Protein AF-A0A7Y2L3B1-F1 (afdb_monomer)

Radius of gyration: 16.85 Å; Cα contacts (8 Å, |Δi|>4): 45; chains: 1; bounding box: 37×33×43 Å

Sequence (91 aa):
PFLVNSADAMKTAITSGMGVGILPVYAAIEGLRNGTLVRMLPKYRSQELNLYAIYPSRQYLDAKIKTWVEYMRGSLPEILAAHQTELATYS

Structure (mmCIF, N/CA/C/O backbone):
data_AF-A0A7Y2L3B1-F1
#
_entry.id   AF-A0A7Y2L3B1-F1
#
loop_
_atom_site.group_PDB
_atom_site.id
_atom_site.type_symbol
_atom_site.label_atom_id
_atom_site.label_alt_id
_atom_site.label_comp_id
_atom_site.label_asym_id
_atom_site.label_entity_id
_atom_site.label_seq_id
_atom_site.pdbx_PDB_ins_code
_atom_site.Cartn_x
_atom_site.Cartn_y
_atom_site.Cartn_z
_atom_site.occupancy
_atom_site.B_iso_or_equiv
_atom_site.auth_seq_id
_atom_site.auth_comp_id
_atom_site.auth_asym_id
_atom_site.auth_atom_id
_atom_site.pdbx_PDB_model_num
ATOM 1 N N . PRO A 1 1 ? -6.383 -24.609 8.140 1.00 75.25 1 PRO A N 1
ATOM 2 C CA . PRO A 1 1 ? -5.604 -23.347 8.064 1.00 75.25 1 PRO A CA 1
ATOM 3 C C . PRO A 1 1 ? -5.801 -22.668 6.701 1.00 75.25 1 PRO A C 1
ATOM 5 O O . PRO A 1 1 ? -5.656 -23.331 5.680 1.00 75.25 1 PRO A O 1
ATOM 8 N N . PHE A 1 2 ? -6.170 -21.386 6.686 1.00 83.44 2 PHE A N 1
ATOM 9 C CA . PHE A 1 2 ? -6.287 -20.596 5.456 1.00 83.44 2 PHE A CA 1
ATOM 10 C C . PHE A 1 2 ? -4.907 -20.034 5.082 1.00 83.44 2 PHE A C 1
ATOM 12 O O . PHE A 1 2 ? -4.270 -19.390 5.913 1.00 83.44 2 PHE A O 1
ATOM 19 N N . LEU A 1 3 ? -4.427 -20.315 3.868 1.00 89.38 3 LEU A N 1
ATOM 20 C CA . LEU A 1 3 ? -3.114 -19.892 3.371 1.00 89.38 3 LEU A CA 1
ATOM 21 C C . LEU A 1 3 ? -3.283 -19.226 2.009 1.00 89.38 3 LEU A C 1
ATOM 23 O O . LEU A 1 3 ? -3.826 -19.834 1.088 1.00 89.38 3 LEU A O 1
ATOM 27 N N . VAL A 1 4 ? -2.805 -17.990 1.878 1.00 90.75 4 VAL A N 1
ATOM 28 C CA . VAL A 1 4 ? -2.867 -17.217 0.633 1.00 90.75 4 VAL A CA 1
ATOM 29 C C . VAL A 1 4 ? -1.599 -16.394 0.450 1.00 90.75 4 VAL A C 1
ATOM 31 O O . VAL A 1 4 ? -0.989 -15.959 1.422 1.00 90.75 4 VAL A O 1
ATOM 34 N N . ASN A 1 5 ? -1.224 -16.162 -0.807 1.00 89.44 5 ASN A N 1
ATOM 35 C CA . ASN A 1 5 ? -0.061 -15.357 -1.193 1.00 89.44 5 ASN A CA 1
ATOM 36 C C . ASN A 1 5 ? -0.470 -14.155 -2.066 1.00 89.44 5 ASN A C 1
ATOM 38 O O . ASN A 1 5 ? 0.185 -13.815 -3.046 1.00 89.44 5 ASN A O 1
ATOM 42 N N . SER A 1 6 ? -1.619 -13.554 -1.760 1.00 92.62 6 SER A N 1
ATOM 43 C CA . SER A 1 6 ? -2.126 -12.371 -2.454 1.00 92.62 6 SER A CA 1
ATOM 44 C C . SER A 1 6 ? -2.745 -11.414 -1.447 1.00 92.62 6 SER A C 1
ATOM 46 O O . SER A 1 6 ? -3.523 -11.831 -0.583 1.00 92.62 6 SER A O 1
ATOM 48 N N . ALA A 1 7 ? -2.409 -10.130 -1.577 1.00 92.69 7 ALA A N 1
ATOM 49 C CA . ALA A 1 7 ? -2.975 -9.073 -0.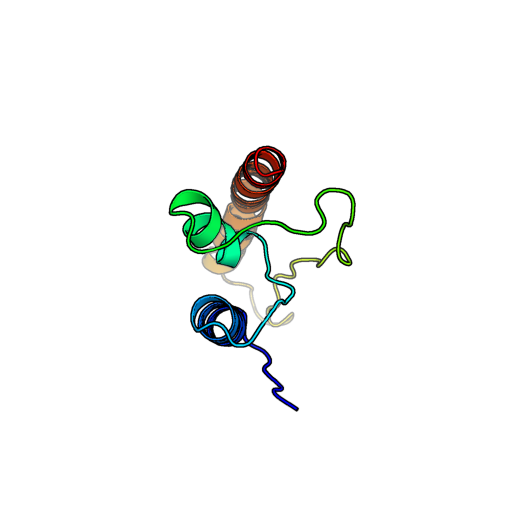748 1.00 92.69 7 ALA A CA 1
ATOM 50 C C . ALA A 1 7 ? -4.498 -8.973 -0.9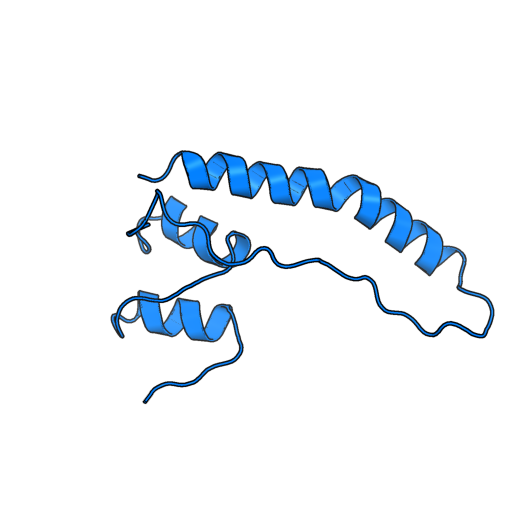25 1.00 92.69 7 ALA A C 1
ATOM 52 O O . ALA A 1 7 ? -5.207 -8.807 0.063 1.00 92.69 7 ALA A O 1
ATOM 53 N N . ASP A 1 8 ? -5.009 -9.159 -2.145 1.00 94.00 8 ASP A N 1
ATOM 54 C CA . ASP A 1 8 ? -6.445 -9.066 -2.439 1.00 94.00 8 ASP A CA 1
ATOM 55 C C . ASP A 1 8 ? -7.232 -10.228 -1.830 1.00 94.00 8 ASP A C 1
ATOM 57 O O . ASP A 1 8 ? -8.296 -10.031 -1.238 1.00 94.00 8 ASP A O 1
ATOM 61 N N . ALA A 1 9 ? -6.683 -11.445 -1.911 1.00 94.88 9 ALA A N 1
ATOM 62 C CA . ALA A 1 9 ? -7.288 -12.619 -1.287 1.00 94.88 9 ALA A CA 1
ATOM 63 C C . ALA A 1 9 ? -7.314 -12.479 0.244 1.00 94.88 9 ALA A C 1
ATOM 65 O O . ALA A 1 9 ? -8.328 -12.773 0.878 1.00 94.88 9 ALA A O 1
ATOM 66 N N . MET A 1 10 ? -6.227 -11.970 0.836 1.00 95.50 10 MET A N 1
ATOM 67 C CA . MET A 1 10 ? -6.161 -11.684 2.270 1.00 95.50 10 MET A CA 1
ATOM 68 C C . MET A 1 10 ? -7.151 -10.579 2.677 1.00 95.50 10 MET A C 1
ATOM 70 O O . MET A 1 10 ? -7.885 -10.750 3.648 1.00 95.50 10 MET A O 1
ATOM 74 N N . LYS A 1 11 ? -7.233 -9.475 1.917 1.00 95.50 11 LYS A N 1
ATOM 75 C CA . LYS A 1 11 ? -8.189 -8.374 2.151 1.00 95.50 11 LYS A CA 1
ATOM 76 C C . LYS A 1 11 ? -9.625 -8.892 2.127 1.00 95.50 11 LYS A C 1
ATOM 78 O O . LYS A 1 11 ? -10.402 -8.583 3.028 1.00 95.50 11 LYS A O 1
ATOM 83 N N . THR A 1 12 ? -9.958 -9.712 1.133 1.00 95.12 12 THR A N 1
ATOM 84 C CA . THR A 1 12 ? -11.289 -10.319 0.991 1.00 95.12 12 THR A CA 1
ATOM 85 C C . THR A 1 12 ? -11.620 -11.221 2.178 1.00 95.12 12 THR A C 1
ATOM 87 O O . THR A 1 12 ? -12.704 -11.114 2.741 1.00 95.12 12 THR A O 1
ATOM 90 N N . ALA A 1 13 ? -10.681 -12.063 2.616 1.00 95.06 13 ALA A N 1
ATOM 91 C CA . ALA A 1 13 ? -10.888 -12.932 3.773 1.00 95.06 13 ALA A CA 1
ATOM 92 C C . ALA A 1 13 ? -11.150 -12.130 5.062 1.00 95.06 13 ALA A C 1
ATOM 94 O O . ALA A 1 13 ? -12.119 -12.402 5.772 1.00 95.06 13 ALA A O 1
ATOM 95 N N . ILE A 1 14 ? -10.330 -11.108 5.338 1.00 95.69 14 ILE A N 1
ATOM 96 C CA . ILE A 1 14 ? -10.476 -10.245 6.524 1.00 95.69 14 ILE A CA 1
ATOM 97 C C . ILE A 1 14 ? -11.820 -9.506 6.494 1.00 95.69 14 ILE A C 1
ATOM 99 O O . ILE A 1 14 ? -12.578 -9.567 7.459 1.00 95.69 14 ILE A O 1
ATOM 103 N N . THR A 1 15 ? -12.149 -8.856 5.374 1.00 94.75 15 THR A N 1
ATOM 104 C CA . THR A 1 15 ? -13.416 -8.110 5.220 1.00 94.75 15 THR A CA 1
ATOM 105 C C . THR A 1 15 ? -14.652 -9.012 5.239 1.00 94.75 15 THR A C 1
ATOM 107 O O . THR A 1 15 ? -15.724 -8.561 5.628 1.00 94.75 15 THR A O 1
ATOM 110 N N . SER A 1 16 ? -14.501 -10.299 4.915 1.00 94.75 16 SER A N 1
ATOM 111 C CA . SER A 1 16 ? -15.558 -11.315 5.046 1.00 94.75 16 SER A CA 1
ATOM 112 C C . SER A 1 16 ? -15.687 -11.885 6.466 1.00 94.75 16 SER A C 1
ATOM 114 O O . SER A 1 16 ? -16.414 -12.854 6.676 1.00 94.75 16 SER A O 1
ATOM 116 N N . GLY A 1 17 ? -14.973 -11.330 7.450 1.00 93.38 17 GLY A N 1
ATOM 117 C CA . GLY A 1 17 ? -15.065 -11.753 8.847 1.00 93.38 17 GLY A CA 1
ATOM 118 C C . GLY A 1 17 ? -14.267 -13.014 9.187 1.00 93.38 17 GLY A C 1
ATOM 119 O O . GLY A 1 17 ? -1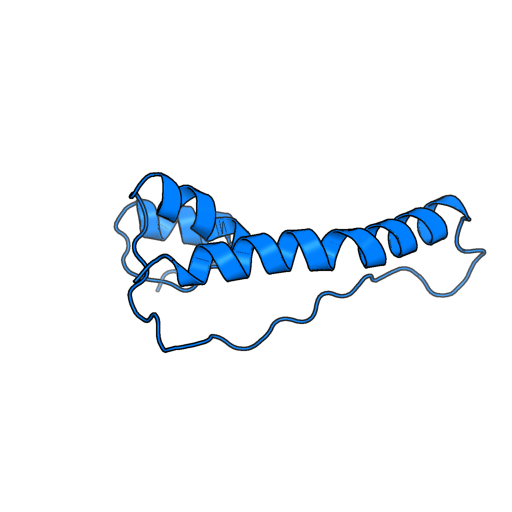4.477 -13.591 10.252 1.00 93.38 17 GLY A O 1
ATOM 120 N N . MET A 1 18 ? -13.326 -13.444 8.337 1.00 94.50 18 MET A N 1
ATOM 121 C CA . MET A 1 18 ? -12.491 -14.626 8.615 1.00 94.50 18 MET A CA 1
ATOM 122 C C . MET A 1 18 ? -11.399 -14.376 9.673 1.00 94.50 18 MET A C 1
ATOM 124 O O . MET A 1 18 ? -10.633 -15.287 9.985 1.00 94.50 18 MET A O 1
ATOM 128 N N . GLY A 1 19 ? -11.316 -13.163 10.230 1.00 92.31 19 GLY A N 1
ATOM 129 C CA . GLY A 1 19 ? -10.424 -12.808 11.333 1.00 92.31 19 GLY A CA 1
ATOM 130 C C . GLY A 1 19 ? -9.543 -11.597 11.032 1.00 92.31 19 GLY A C 1
ATOM 131 O O . GLY A 1 19 ? -9.930 -10.699 10.290 1.00 92.31 19 GLY A O 1
ATOM 132 N N . VAL A 1 20 ? -8.352 -11.575 11.635 1.00 93.94 20 VAL A N 1
ATOM 133 C CA . VAL A 1 20 ? -7.351 -10.503 11.497 1.00 93.94 20 VAL A CA 1
ATOM 134 C C . VAL A 1 20 ? -6.167 -10.973 10.652 1.00 93.94 20 VAL A C 1
ATOM 136 O O . VAL A 1 20 ? -5.826 -12.155 10.658 1.00 93.94 20 VAL A O 1
ATOM 139 N N . GLY A 1 21 ? -5.503 -10.055 9.950 1.00 92.50 21 GLY A N 1
ATOM 140 C CA . GLY A 1 21 ? -4.330 -10.383 9.141 1.00 92.50 21 GLY A CA 1
ATOM 141 C C . GLY A 1 21 ? -3.471 -9.168 8.809 1.00 92.50 21 GLY A C 1
ATOM 142 O O . GLY A 1 21 ? -3.831 -8.029 9.102 1.00 92.50 21 GLY A O 1
ATOM 143 N N . ILE A 1 22 ? -2.308 -9.426 8.209 1.00 91.88 22 ILE A N 1
ATOM 144 C CA . ILE A 1 22 ? -1.364 -8.391 7.777 1.00 91.88 22 ILE A CA 1
ATOM 145 C C . ILE A 1 22 ? -1.639 -8.065 6.310 1.00 91.88 22 ILE A C 1
ATOM 147 O O . ILE A 1 22 ? -1.694 -8.962 5.470 1.00 91.88 22 ILE A O 1
ATOM 151 N N . LEU A 1 23 ? -1.773 -6.776 6.005 1.00 92.69 23 LEU A N 1
ATOM 152 C CA . LEU A 1 23 ? -1.935 -6.267 4.648 1.00 92.69 23 LEU A CA 1
ATOM 153 C C . LEU A 1 23 ? -0.857 -5.225 4.338 1.00 92.69 23 LEU A C 1
ATOM 155 O O . LEU A 1 23 ? -0.519 -4.417 5.209 1.00 92.69 23 LEU A O 1
ATOM 159 N N . PRO A 1 24 ? -0.348 -5.181 3.095 1.00 91.69 24 PRO A N 1
ATOM 160 C CA . PRO A 1 24 ? 0.363 -4.013 2.603 1.00 91.69 24 PRO A CA 1
ATOM 161 C C . PRO A 1 24 ? -0.524 -2.768 2.692 1.00 91.69 24 PRO A C 1
ATOM 163 O O . PRO A 1 24 ? -1.728 -2.834 2.438 1.00 91.69 24 PRO A O 1
ATOM 166 N N . VAL A 1 25 ? 0.084 -1.617 2.985 1.00 92.12 25 VAL A N 1
ATOM 167 C CA . VAL A 1 25 ? -0.646 -0.359 3.212 1.00 92.12 25 VAL A CA 1
ATOM 168 C C . VAL A 1 25 ? -1.566 -0.018 2.038 1.00 92.12 25 VAL A C 1
ATOM 170 O O . VAL A 1 25 ? -2.739 0.260 2.249 1.00 92.12 25 VAL A O 1
ATOM 173 N N . TYR A 1 26 ? -1.085 -0.144 0.796 1.00 90.69 26 TYR A N 1
ATOM 174 C CA . TYR A 1 26 ? -1.884 0.157 -0.398 1.00 90.69 26 TYR A CA 1
ATOM 175 C C . TYR A 1 26 ? -3.193 -0.648 -0.485 1.00 90.69 26 TYR A C 1
ATOM 177 O O . TYR A 1 26 ? -4.182 -0.133 -0.993 1.00 90.69 26 TYR A O 1
ATOM 185 N N . ALA A 1 27 ? -3.217 -1.889 0.015 1.00 93.50 27 ALA A N 1
ATOM 186 C CA . ALA A 1 27 ? -4.403 -2.743 -0.018 1.00 93.50 27 ALA A CA 1
ATOM 187 C C . ALA A 1 27 ? -5.374 -2.416 1.129 1.00 93.50 27 ALA A C 1
ATOM 189 O O . ALA A 1 27 ? -6.586 -2.593 0.990 1.00 93.50 27 ALA A O 1
ATOM 190 N N . ALA A 1 28 ? -4.843 -1.929 2.255 1.00 94.56 28 ALA A N 1
ATOM 191 C CA . ALA A 1 28 ? -5.611 -1.608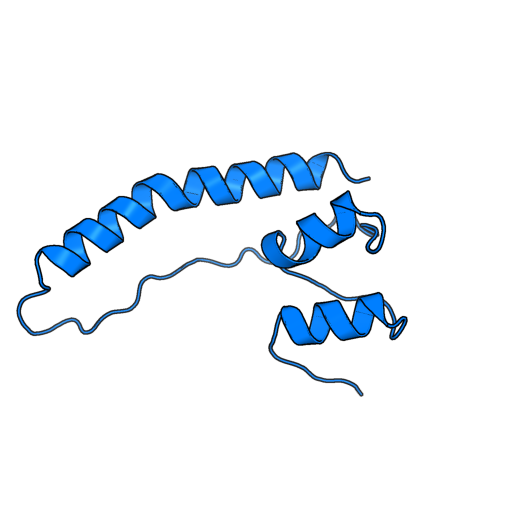 3.452 1.00 94.56 28 ALA A CA 1
ATOM 192 C C . ALA A 1 28 ? -6.241 -0.207 3.421 1.00 94.56 28 ALA A C 1
ATOM 194 O O . ALA A 1 28 ? -7.327 -0.040 3.966 1.00 94.56 28 ALA A O 1
ATOM 195 N N . ILE A 1 29 ? -5.590 0.783 2.792 1.00 94.69 29 ILE A N 1
ATOM 196 C CA . ILE A 1 29 ? -5.987 2.204 2.865 1.00 94.69 29 ILE A CA 1
ATOM 197 C C . ILE A 1 29 ? -7.451 2.434 2.494 1.00 94.69 29 ILE A C 1
ATOM 199 O O . ILE A 1 29 ? -8.166 3.103 3.227 1.00 94.69 29 ILE A O 1
ATOM 203 N N . GLU A 1 30 ? -7.940 1.840 1.409 1.00 94.75 30 GLU A N 1
ATOM 204 C CA . GLU A 1 30 ? -9.347 1.987 1.023 1.00 94.75 30 GLU A CA 1
ATOM 205 C C . GLU A 1 30 ? -10.307 1.438 2.092 1.00 94.75 30 GLU A C 1
ATOM 207 O O . GLU A 1 30 ? -11.308 2.076 2.415 1.00 94.75 30 GLU A O 1
ATOM 212 N N . GLY A 1 31 ? -9.979 0.282 2.674 1.00 95.06 31 GLY A N 1
ATOM 213 C CA . GLY A 1 31 ? -10.776 -0.320 3.740 1.00 95.06 31 GLY A CA 1
ATOM 214 C C . GLY A 1 31 ? -10.737 0.488 5.038 1.00 95.06 31 GLY A C 1
ATOM 215 O O . GLY A 1 31 ? -11.726 0.555 5.760 1.00 95.06 31 GLY A O 1
ATOM 216 N N . LEU A 1 32 ? -9.609 1.141 5.323 1.00 95.75 32 LEU A N 1
ATOM 217 C CA . LEU A 1 32 ? -9.479 2.063 6.453 1.00 95.75 32 LEU A CA 1
ATOM 218 C C . LEU A 1 32 ? -10.297 3.343 6.215 1.00 95.75 32 LEU A C 1
ATOM 220 O O . LEU A 1 32 ? -10.994 3.799 7.118 1.00 95.75 32 LEU A O 1
ATOM 224 N N . ARG A 1 33 ? -10.282 3.891 4.991 1.00 95.62 33 ARG A N 1
ATOM 225 C CA . ARG A 1 33 ? -11.077 5.071 4.600 1.00 95.62 33 ARG A CA 1
ATOM 226 C C . ARG A 1 33 ? -12.577 4.840 4.729 1.00 95.62 33 ARG A C 1
ATOM 228 O O . ARG A 1 33 ? -13.285 5.723 5.201 1.00 95.62 33 ARG A O 1
ATOM 235 N N . ASN A 1 34 ? -13.065 3.684 4.285 1.00 95.50 34 ASN A N 1
ATOM 236 C CA . ASN A 1 34 ? -14.496 3.370 4.296 1.00 95.50 34 ASN A CA 1
ATOM 237 C C . ASN A 1 34 ? -14.963 2.663 5.585 1.00 95.50 34 ASN A C 1
ATOM 239 O O . ASN A 1 34 ? -16.144 2.345 5.707 1.00 95.50 34 ASN A O 1
ATOM 243 N N . GLY A 1 35 ? -14.055 2.409 6.534 1.00 94.81 35 GLY A N 1
ATOM 244 C CA . GLY A 1 35 ? -14.357 1.783 7.822 1.00 94.81 35 GLY A CA 1
ATOM 245 C C . GLY A 1 35 ? -14.601 0.270 7.780 1.00 94.81 35 GLY A C 1
ATOM 246 O O . GLY A 1 35 ? -14.973 -0.306 8.799 1.00 94.81 35 GLY A O 1
ATOM 247 N N . THR A 1 36 ? -14.388 -0.398 6.641 1.00 95.25 36 THR A N 1
ATOM 248 C CA . THR A 1 36 ? -14.478 -1.871 6.545 1.00 95.25 36 THR A CA 1
ATOM 249 C C . THR A 1 36 ? -13.261 -2.585 7.134 1.00 95.25 36 THR A C 1
ATOM 251 O O . THR A 1 36 ? -13.322 -3.783 7.407 1.00 95.25 36 THR A O 1
ATOM 254 N N . LEU A 1 37 ? -12.159 -1.863 7.351 1.00 96.19 37 LEU A N 1
ATOM 255 C CA . LEU A 1 37 ? -10.969 -2.332 8.051 1.00 96.19 37 LEU A CA 1
ATOM 256 C C . LEU A 1 37 ? -10.630 -1.392 9.208 1.00 96.19 37 LEU A C 1
ATOM 258 O O . LEU A 1 37 ? -10.835 -0.184 9.128 1.00 96.19 37 LEU A O 1
ATOM 262 N N . VAL A 1 38 ? -10.040 -1.957 10.262 1.00 95.06 38 VAL A N 1
ATOM 263 C CA . VAL A 1 38 ? -9.532 -1.222 11.427 1.00 95.06 38 VAL A CA 1
ATOM 264 C C . VAL A 1 38 ? -8.098 -1.661 11.709 1.00 95.06 38 VAL A C 1
ATOM 266 O O . VAL A 1 38 ? -7.767 -2.848 11.631 1.00 95.06 38 VAL A O 1
ATOM 269 N N . ARG A 1 39 ? -7.228 -0.706 12.043 1.00 94.69 39 ARG A N 1
ATOM 270 C CA . ARG A 1 39 ? -5.831 -0.971 12.393 1.00 94.69 39 ARG A CA 1
ATOM 271 C C . ARG A 1 39 ? -5.740 -1.399 13.860 1.00 94.69 39 ARG A C 1
ATOM 273 O O . ARG A 1 39 ? -6.004 -0.611 14.746 1.00 94.69 39 ARG A O 1
ATOM 280 N N . MET A 1 40 ? -5.342 -2.643 14.135 1.00 92.75 40 MET A N 1
ATOM 281 C CA . MET A 1 40 ? -5.332 -3.151 15.521 1.00 92.75 40 MET A CA 1
ATOM 282 C C . MET A 1 40 ? -4.030 -2.912 16.299 1.00 92.75 40 MET A C 1
ATOM 284 O O . MET A 1 40 ? -4.053 -2.810 17.521 1.00 92.75 40 MET A O 1
ATOM 288 N N . LEU A 1 41 ? -2.879 -2.860 15.618 1.00 91.44 41 LEU A N 1
ATOM 289 C CA . LEU A 1 41 ? -1.560 -2.753 16.256 1.00 91.44 41 LEU A CA 1
ATOM 290 C C . LEU A 1 41 ? -0.801 -1.521 15.737 1.00 91.44 41 LEU A C 1
ATOM 292 O O . LEU A 1 41 ? 0.183 -1.663 15.009 1.00 91.44 41 LEU A O 1
ATOM 296 N N . PRO A 1 42 ? -1.221 -0.294 16.090 1.00 90.06 42 PRO A N 1
ATOM 297 C CA . PRO A 1 42 ? -0.653 0.933 15.527 1.00 90.06 42 PRO A CA 1
ATOM 298 C C . PRO A 1 42 ? 0.829 1.148 15.864 1.00 90.06 42 PRO A C 1
ATOM 300 O O . PRO A 1 42 ? 1.556 1.787 15.106 1.00 90.06 42 PRO A O 1
ATOM 303 N N . LYS A 1 43 ? 1.299 0.583 16.982 1.00 89.94 43 LYS A N 1
ATOM 304 C CA . LYS A 1 43 ? 2.701 0.672 17.426 1.00 89.94 43 LYS A CA 1
ATOM 305 C C . LYS A 1 43 ? 3.594 -0.424 16.845 1.00 89.94 43 LYS A C 1
ATOM 307 O O . LYS A 1 43 ? 4.809 -0.358 16.999 1.00 89.94 43 LYS A O 1
ATOM 312 N N . TYR A 1 44 ? 3.009 -1.435 16.206 1.00 88.25 44 TYR A N 1
ATOM 313 C CA . TYR A 1 44 ? 3.755 -2.521 15.587 1.00 88.25 44 TYR A CA 1
ATOM 314 C C . TYR A 1 44 ? 3.973 -2.227 14.103 1.00 88.25 44 TYR A C 1
ATOM 316 O O . TYR A 1 44 ? 3.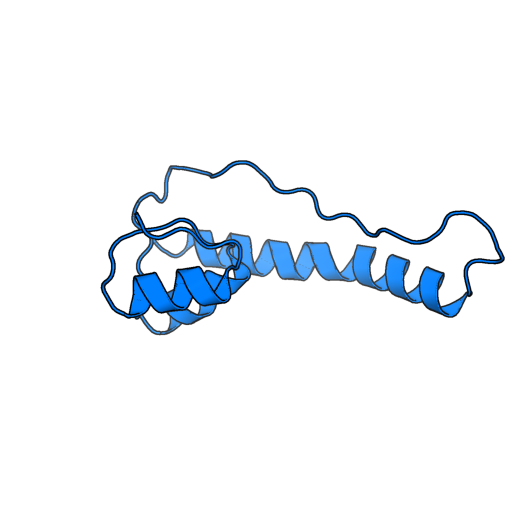036 -1.887 13.378 1.00 88.25 44 TYR A O 1
ATOM 324 N N . ARG A 1 45 ? 5.215 -2.385 13.642 1.00 82.50 45 ARG A N 1
ATOM 325 C CA . ARG A 1 45 ? 5.581 -2.281 12.228 1.00 82.50 45 ARG A CA 1
ATOM 326 C C . ARG A 1 45 ? 6.030 -3.656 11.748 1.00 82.50 45 ARG A C 1
ATOM 328 O O . ARG A 1 45 ? 6.941 -4.247 12.320 1.00 82.50 45 ARG A O 1
ATOM 335 N N . SER A 1 46 ? 5.362 -4.155 10.709 1.00 81.50 46 SER A N 1
ATOM 336 C CA . SER A 1 46 ? 5.797 -5.352 9.983 1.00 81.50 46 SER A CA 1
ATOM 337 C C . SER A 1 46 ? 7.178 -5.124 9.365 1.00 81.50 46 SER A C 1
ATOM 339 O O . SER A 1 46 ? 7.596 -3.981 9.178 1.00 81.50 46 SER A O 1
ATOM 341 N N . GLN A 1 47 ? 7.860 -6.214 9.009 1.00 81.94 47 GLN A N 1
ATOM 342 C CA . GLN A 1 47 ? 9.115 -6.158 8.262 1.00 81.94 47 GLN A CA 1
ATOM 343 C C . GLN A 1 47 ? 8.983 -5.252 7.034 1.00 81.94 47 GLN A C 1
ATOM 345 O O . GLN A 1 47 ? 7.977 -5.297 6.318 1.00 81.94 47 GLN A O 1
ATOM 350 N N . GLU A 1 48 ? 10.001 -4.423 6.813 1.00 79.38 48 GLU A N 1
ATOM 351 C CA . GLU A 1 48 ? 10.057 -3.556 5.645 1.00 79.38 48 GLU A CA 1
ATOM 352 C C . GLU A 1 48 ? 10.275 -4.389 4.383 1.00 79.38 48 GLU A C 1
ATOM 354 O O . GLU A 1 48 ? 11.157 -5.245 4.321 1.00 79.38 48 GLU A O 1
ATOM 359 N N . LEU A 1 49 ? 9.446 -4.132 3.372 1.00 77.69 49 LEU A N 1
ATOM 360 C CA . LEU A 1 49 ? 9.555 -4.762 2.065 1.00 77.69 49 LEU A CA 1
ATOM 361 C C . LEU A 1 49 ? 10.266 -3.804 1.117 1.00 77.69 49 LEU A C 1
ATOM 363 O O . LEU A 1 49 ? 9.802 -2.689 0.880 1.00 77.69 49 LEU A O 1
ATOM 367 N N . ASN A 1 50 ? 11.374 -4.264 0.547 1.00 83.19 50 ASN A N 1
ATOM 368 C CA . ASN A 1 50 ? 12.067 -3.544 -0.510 1.00 83.19 50 ASN A CA 1
ATOM 369 C C . ASN A 1 50 ? 11.360 -3.776 -1.849 1.00 83.19 50 ASN A C 1
ATOM 371 O O . ASN A 1 50 ? 10.995 -4.904 -2.185 1.00 83.19 50 ASN A O 1
ATOM 375 N N . LEU A 1 51 ? 11.203 -2.708 -2.629 1.00 85.44 51 LEU A N 1
ATOM 376 C CA . LEU A 1 51 ? 10.683 -2.787 -3.987 1.00 85.44 51 LEU A CA 1
ATOM 377 C C . LEU A 1 51 ? 11.843 -2.885 -4.979 1.00 85.44 51 LEU A C 1
ATOM 379 O O . LEU A 1 51 ? 12.745 -2.048 -4.979 1.00 85.44 51 LEU A O 1
ATOM 383 N N . TYR A 1 52 ? 11.796 -3.892 -5.847 1.00 89.00 52 TYR A N 1
ATOM 384 C CA . TYR A 1 52 ? 12.834 -4.146 -6.841 1.00 89.00 52 TYR A CA 1
ATOM 385 C C . TYR A 1 52 ? 12.257 -4.056 -8.251 1.00 89.00 52 TYR A C 1
ATOM 387 O O . TYR A 1 52 ? 11.252 -4.691 -8.563 1.00 89.00 52 TYR A O 1
ATOM 395 N N . ALA A 1 53 ? 12.929 -3.306 -9.123 1.00 88.94 53 ALA A N 1
ATOM 396 C CA . ALA A 1 53 ? 12.702 -3.373 -10.561 1.00 88.94 53 ALA A CA 1
ATOM 397 C C . ALA A 1 53 ? 13.637 -4.438 -11.149 1.00 88.94 53 ALA A C 1
ATOM 399 O O . ALA A 1 53 ? 14.855 -4.265 -11.136 1.00 88.94 53 ALA A O 1
ATOM 400 N N . ILE A 1 54 ? 13.071 -5.543 -11.639 1.00 89.50 54 ILE A N 1
ATOM 401 C CA . ILE A 1 54 ? 13.827 -6.670 -12.199 1.00 89.50 54 ILE A CA 1
ATOM 402 C C . ILE A 1 54 ? 13.625 -6.693 -13.713 1.00 89.50 54 ILE A C 1
ATOM 404 O O . ILE A 1 54 ? 12.495 -6.731 -14.194 1.00 89.50 54 ILE A O 1
ATOM 408 N N . TYR A 1 55 ? 14.723 -6.682 -14.464 1.00 85.00 55 TYR A N 1
ATOM 409 C CA . TYR A 1 55 ? 14.732 -6.781 -15.922 1.00 85.00 55 TYR A CA 1
ATOM 410 C C . TYR A 1 55 ? 16.005 -7.508 -16.397 1.00 85.00 55 TYR A C 1
ATOM 412 O O . TYR A 1 55 ? 17.014 -7.494 -15.684 1.00 85.00 55 TYR A O 1
ATOM 420 N N . PRO A 1 56 ? 15.988 -8.171 -17.571 1.00 83.75 56 PRO A N 1
ATOM 421 C CA . PRO A 1 56 ? 17.150 -8.893 -18.088 1.00 83.75 56 PRO A CA 1
ATOM 422 C C . PRO A 1 56 ? 18.371 -7.980 -18.255 1.00 83.75 56 PRO A C 1
ATOM 424 O O . PRO A 1 56 ? 18.268 -6.884 -18.801 1.00 83.75 56 PRO A O 1
ATOM 427 N N . SER A 1 57 ? 19.548 -8.439 -17.819 1.00 70.88 57 SER A N 1
ATOM 428 C CA . SER A 1 57 ? 20.756 -7.599 -17.782 1.00 70.88 57 SER A CA 1
ATOM 429 C C . SER A 1 57 ? 21.516 -7.494 -19.111 1.00 70.88 57 SER A C 1
ATOM 431 O O . SER A 1 57 ? 22.530 -6.800 -19.170 1.00 70.88 57 SER A O 1
ATOM 433 N N . ARG A 1 58 ? 21.088 -8.171 -20.189 1.00 66.19 58 ARG A N 1
ATOM 434 C CA . ARG A 1 58 ? 21.884 -8.288 -21.427 1.00 66.19 58 ARG A CA 1
ATOM 435 C C . ARG A 1 58 ? 21.042 -8.317 -22.700 1.00 66.19 58 ARG A C 1
ATOM 437 O O . ARG A 1 58 ? 20.691 -9.380 -23.187 1.00 66.19 58 ARG A O 1
ATOM 444 N N . GLN A 1 59 ? 20.784 -7.128 -23.226 1.00 54.94 59 GLN A N 1
ATOM 445 C CA . GLN A 1 59 ? 20.722 -6.728 -24.641 1.00 54.94 59 GLN A CA 1
ATOM 446 C C . GLN A 1 59 ? 20.020 -5.378 -24.618 1.00 54.94 59 GLN A C 1
ATOM 448 O O . GLN A 1 59 ? 18.870 -5.335 -24.210 1.00 54.94 59 GLN A O 1
ATOM 453 N N . TYR A 1 60 ? 20.741 -4.301 -24.950 1.00 68.19 60 TYR A N 1
ATOM 454 C CA . TYR A 1 60 ? 20.209 -2.951 -25.177 1.00 68.19 60 TYR A CA 1
ATOM 455 C C . TYR A 1 60 ? 18.913 -2.649 -24.410 1.00 68.19 60 TYR A C 1
ATOM 457 O O . TYR A 1 60 ? 17.824 -2.783 -24.963 1.00 68.19 60 TYR A O 1
ATOM 465 N N . LEU A 1 61 ? 19.028 -2.275 -23.128 1.00 76.31 61 LEU A N 1
ATOM 466 C CA . LEU A 1 61 ? 17.861 -1.832 -22.369 1.00 76.31 61 LEU A CA 1
ATOM 467 C C . LEU A 1 61 ? 17.231 -0.665 -23.133 1.00 76.31 61 LEU A C 1
ATOM 469 O O . LEU A 1 61 ? 17.851 0.395 -23.247 1.00 76.31 61 LEU A O 1
ATOM 473 N N . ASP A 1 62 ? 16.038 -0.893 -23.681 1.00 84.56 62 ASP A N 1
ATOM 474 C CA . ASP A 1 62 ? 15.323 0.097 -24.477 1.00 84.56 62 ASP A CA 1
ATOM 475 C C . ASP A 1 62 ? 15.245 1.406 -23.680 1.00 84.56 62 ASP A C 1
ATOM 477 O O . ASP A 1 62 ? 14.925 1.404 -22.482 1.00 84.56 62 ASP A O 1
ATOM 481 N N . ALA A 1 63 ? 15.548 2.527 -24.338 1.00 87.75 63 ALA A N 1
ATOM 482 C CA . ALA A 1 63 ? 15.445 3.854 -23.746 1.00 87.75 63 ALA A CA 1
ATOM 483 C C . ALA A 1 63 ? 14.076 4.061 -23.077 1.00 87.75 63 ALA A C 1
ATOM 485 O O . ALA A 1 63 ? 14.001 4.681 -22.018 1.00 87.75 63 ALA A O 1
ATOM 486 N N . LYS A 1 64 ? 13.010 3.465 -23.625 1.00 89.75 64 LYS A N 1
ATOM 487 C CA . LYS A 1 64 ? 11.671 3.464 -23.032 1.00 89.75 64 LYS A CA 1
ATOM 488 C C . LYS A 1 64 ? 11.627 2.801 -21.651 1.00 89.75 64 LYS A C 1
ATOM 490 O O . LYS A 1 64 ? 11.034 3.370 -20.737 1.00 89.75 64 LYS A O 1
ATOM 495 N N . ILE A 1 65 ? 12.256 1.634 -21.475 1.00 90.00 65 ILE A N 1
ATOM 496 C CA . ILE A 1 65 ? 12.292 0.929 -20.180 1.00 90.00 65 ILE A CA 1
ATOM 497 C C . ILE A 1 65 ? 13.119 1.731 -19.180 1.00 90.00 65 ILE A C 1
ATOM 499 O O . ILE A 1 65 ? 12.681 1.923 -18.049 1.00 90.00 65 ILE A O 1
ATOM 503 N N . LYS A 1 66 ? 14.280 2.250 -19.597 1.00 88.19 66 LYS A N 1
ATOM 504 C CA . LYS A 1 66 ? 15.118 3.092 -18.733 1.00 88.19 66 LYS A CA 1
ATOM 505 C C . LYS A 1 66 ? 14.352 4.324 -18.250 1.00 88.19 66 LYS A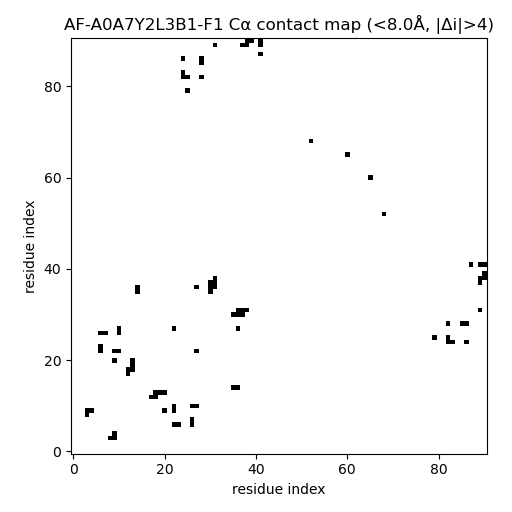 C 1
ATOM 507 O O . LYS A 1 66 ? 14.297 4.568 -17.050 1.00 88.19 66 LYS A O 1
ATOM 512 N N . THR A 1 67 ? 13.729 5.065 -19.165 1.00 93.12 67 THR A N 1
ATOM 513 C CA . THR A 1 67 ? 12.935 6.252 -18.825 1.00 93.12 67 THR A CA 1
ATOM 514 C C . THR A 1 67 ? 11.772 5.902 -17.902 1.00 93.12 67 THR A C 1
ATOM 516 O O . THR A 1 67 ? 11.511 6.636 -16.954 1.00 93.12 67 THR A O 1
ATOM 519 N N . TRP A 1 68 ? 11.101 4.768 -18.122 1.00 93.31 68 TRP A N 1
ATOM 520 C CA . TRP A 1 68 ? 10.032 4.314 -17.235 1.00 93.31 68 TRP A CA 1
ATOM 521 C C . TRP A 1 68 ? 10.545 3.959 -15.833 1.00 93.31 68 TRP A C 1
ATOM 523 O O . TRP A 1 68 ? 9.958 4.399 -14.851 1.00 93.31 68 TRP A O 1
ATOM 533 N N . VAL A 1 69 ? 11.658 3.228 -15.716 1.00 92.56 69 VAL A N 1
ATOM 534 C CA . VAL A 1 69 ? 12.262 2.903 -14.411 1.00 92.56 69 VAL A CA 1
ATOM 535 C C . VAL A 1 69 ? 12.680 4.172 -13.669 1.00 92.56 69 VAL A C 1
ATOM 537 O O . VAL A 1 69 ? 12.419 4.280 -12.475 1.00 92.56 69 VAL A O 1
ATOM 540 N N . GLU A 1 70 ? 13.282 5.143 -14.357 1.00 92.56 70 GLU A N 1
ATOM 541 C CA . GLU A 1 70 ? 13.656 6.422 -13.745 1.00 92.56 70 GLU A CA 1
ATOM 542 C C . GLU A 1 70 ? 12.433 7.247 -13.329 1.00 92.56 70 GLU A C 1
ATOM 544 O O . GLU A 1 70 ? 12.417 7.807 -12.234 1.00 92.56 70 GLU A O 1
ATOM 549 N N . TYR A 1 71 ? 11.367 7.247 -14.133 1.00 94.81 71 TYR A N 1
ATOM 550 C CA . TYR A 1 71 ? 10.096 7.851 -13.737 1.00 94.81 71 TYR A CA 1
ATOM 551 C C . TYR A 1 71 ? 9.533 7.198 -12.468 1.00 94.81 71 TYR A C 1
ATOM 553 O O . TYR A 1 71 ? 9.205 7.896 -11.512 1.00 94.81 71 TYR A O 1
ATOM 561 N N . MET A 1 72 ? 9.473 5.865 -12.430 1.00 94.81 72 MET A N 1
ATOM 562 C CA . MET A 1 72 ? 8.984 5.118 -11.270 1.00 94.81 72 MET A CA 1
ATOM 563 C C . MET A 1 72 ? 9.862 5.361 -10.038 1.00 94.81 72 MET A C 1
ATOM 565 O O . MET A 1 72 ? 9.340 5.492 -8.936 1.00 94.81 72 MET A O 1
ATOM 569 N N . ARG A 1 73 ? 11.187 5.473 -10.205 1.00 92.25 73 ARG A N 1
ATOM 570 C CA . ARG A 1 73 ? 12.120 5.814 -9.120 1.00 92.25 73 ARG A CA 1
ATOM 571 C C . ARG A 1 73 ? 11.810 7.184 -8.513 1.00 92.25 73 ARG A C 1
ATOM 573 O O . ARG A 1 73 ? 11.942 7.332 -7.303 1.00 92.25 73 ARG A O 1
ATOM 580 N N . GLY A 1 74 ? 11.408 8.153 -9.335 1.00 93.69 74 GLY A N 1
ATOM 581 C CA . GLY A 1 74 ? 11.012 9.485 -8.881 1.00 93.69 74 GLY A CA 1
ATOM 582 C C . GLY A 1 74 ? 9.621 9.531 -8.244 1.00 93.69 74 GLY A C 1
ATOM 583 O O . GLY A 1 74 ? 9.457 10.168 -7.211 1.00 93.69 74 GLY A O 1
ATOM 584 N N . SER A 1 75 ? 8.629 8.846 -8.822 1.00 93.19 75 SER A N 1
ATOM 585 C CA . SER A 1 75 ? 7.223 8.988 -8.408 1.00 93.19 75 SER A CA 1
ATOM 586 C C . SER A 1 75 ? 6.774 8.007 -7.319 1.00 93.19 75 SER A C 1
ATOM 588 O O . SER A 1 75 ? 5.946 8.354 -6.477 1.00 93.19 75 SER A O 1
ATOM 590 N N . LEU A 1 76 ? 7.315 6.783 -7.287 1.00 91.44 76 LEU A N 1
ATOM 591 C CA . LEU A 1 76 ? 6.910 5.775 -6.300 1.00 91.44 76 LEU A CA 1
ATOM 592 C C . LEU A 1 76 ? 7.150 6.196 -4.844 1.00 91.44 76 LEU A C 1
ATOM 594 O O . LEU A 1 76 ? 6.256 5.948 -4.033 1.00 91.44 76 LEU A O 1
ATOM 598 N N . PRO A 1 77 ? 8.297 6.800 -4.466 1.00 91.19 77 PRO A N 1
ATOM 599 C CA . PRO A 1 77 ? 8.530 7.190 -3.078 1.00 91.19 77 PRO A CA 1
ATOM 600 C C . PRO A 1 77 ? 7.451 8.133 -2.544 1.00 91.19 77 PRO A C 1
ATOM 602 O O . PRO A 1 77 ? 6.996 7.949 -1.419 1.00 91.19 77 PRO A O 1
ATOM 605 N N . GLU A 1 78 ? 6.996 9.085 -3.360 1.00 91.81 78 GLU A N 1
ATOM 606 C CA . GLU A 1 78 ? 5.958 10.047 -2.976 1.00 91.81 78 GLU A CA 1
ATOM 607 C C . GLU A 1 78 ? 4.614 9.354 -2.728 1.00 91.81 78 GLU A C 1
ATOM 609 O O . GLU A 1 78 ? 3.986 9.561 -1.688 1.00 91.81 78 GLU A O 1
ATOM 614 N N . ILE A 1 79 ? 4.205 8.462 -3.636 1.00 90.38 79 ILE A N 1
ATOM 615 C CA . ILE A 1 79 ? 2.952 7.700 -3.517 1.00 90.38 79 ILE A CA 1
ATOM 616 C C . ILE A 1 79 ? 2.975 6.814 -2.262 1.00 90.38 79 ILE A C 1
ATOM 618 O O . ILE A 1 79 ? 2.007 6.758 -1.500 1.00 90.38 79 ILE A O 1
ATOM 622 N N . LEU A 1 80 ? 4.095 6.128 -2.018 1.00 88.56 80 LEU A N 1
ATOM 623 C CA . LEU A 1 80 ? 4.247 5.256 -0.854 1.00 88.56 80 LEU A CA 1
ATOM 624 C C . LEU A 1 80 ? 4.295 6.055 0.456 1.00 88.56 80 LEU A C 1
ATOM 626 O O . LEU A 1 80 ? 3.690 5.632 1.444 1.00 88.56 80 LEU A O 1
ATOM 630 N N . ALA A 1 81 ? 4.965 7.209 0.470 1.00 89.56 81 ALA A N 1
ATOM 631 C CA . ALA A 1 81 ? 5.019 8.098 1.628 1.00 89.56 81 ALA A CA 1
ATOM 632 C C . ALA A 1 81 ? 3.640 8.686 1.965 1.00 89.56 81 ALA A C 1
ATOM 634 O O . ALA A 1 81 ? 3.281 8.760 3.144 1.00 89.56 81 ALA A O 1
ATOM 635 N N . ALA A 1 82 ? 2.838 9.041 0.955 1.00 91.81 82 ALA A N 1
ATOM 636 C CA . ALA A 1 82 ? 1.467 9.507 1.154 1.00 91.81 82 ALA A CA 1
ATOM 637 C C . ALA A 1 82 ? 0.616 8.451 1.879 1.00 91.81 82 ALA A C 1
ATOM 639 O O . ALA A 1 82 ? 0.002 8.746 2.904 1.00 91.81 82 ALA A O 1
ATOM 640 N N . HIS A 1 83 ? 0.663 7.195 1.424 1.00 90.62 83 HIS A N 1
ATOM 641 C CA . HIS A 1 83 ? -0.046 6.091 2.077 1.00 90.62 83 HIS A CA 1
ATOM 642 C C . HIS A 1 83 ? 0.474 5.800 3.496 1.00 90.62 83 HIS A C 1
ATOM 644 O O . HIS A 1 83 ? -0.316 5.480 4.381 1.00 90.62 83 HIS A O 1
ATOM 650 N N . GLN A 1 84 ? 1.785 5.910 3.748 1.00 88.44 84 GLN A N 1
ATOM 651 C CA . GLN A 1 84 ? 2.350 5.744 5.098 1.00 88.44 84 GLN A CA 1
ATOM 652 C C . GLN A 1 84 ? 1.900 6.853 6.056 1.00 88.44 84 GLN A C 1
ATOM 654 O O . GLN A 1 84 ? 1.591 6.578 7.216 1.00 88.44 84 GLN A O 1
ATOM 659 N N . THR A 1 85 ? 1.849 8.090 5.564 1.00 91.88 85 THR A N 1
ATOM 660 C CA . THR A 1 85 ? 1.389 9.251 6.334 1.00 91.88 85 THR A CA 1
ATOM 661 C C . THR A 1 85 ? -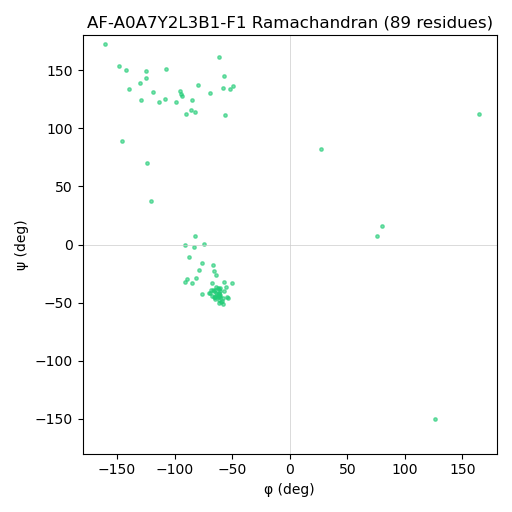0.083 9.098 6.689 1.00 91.88 85 THR A C 1
ATOM 663 O O . THR A 1 85 ? -0.467 9.274 7.841 1.00 91.88 85 THR A O 1
ATOM 666 N N . GLU A 1 86 ? -0.901 8.686 5.723 1.00 93.38 86 GLU A N 1
ATOM 667 C CA . GLU A 1 86 ? -2.315 8.409 5.946 1.00 93.38 86 GLU A CA 1
ATOM 668 C C . GLU A 1 86 ? -2.521 7.251 6.929 1.00 93.38 86 GLU A C 1
ATOM 670 O O . GLU A 1 86 ? -3.313 7.369 7.861 1.00 93.38 86 GLU A O 1
ATOM 675 N N . LEU A 1 87 ? -1.747 6.166 6.806 1.00 91.62 87 LEU A N 1
ATOM 676 C CA . LEU A 1 87 ? -1.797 5.051 7.752 1.00 91.62 87 LEU A CA 1
ATOM 677 C C . LEU A 1 87 ? -1.572 5.507 9.204 1.00 91.62 87 LEU A C 1
ATOM 679 O O . LEU A 1 87 ? -2.197 4.968 10.118 1.00 91.62 87 LEU A O 1
ATOM 683 N N . ALA A 1 88 ? -0.693 6.490 9.420 1.00 90.62 88 ALA A N 1
ATOM 6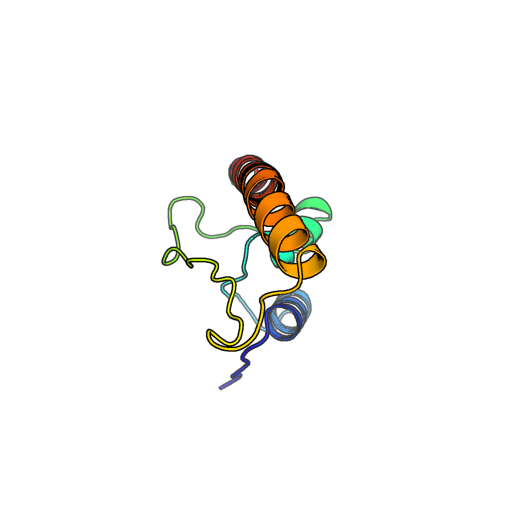84 C CA . ALA A 1 88 ? -0.397 7.035 10.744 1.00 90.62 88 ALA A CA 1
ATOM 685 C C . ALA A 1 88 ? -1.583 7.781 11.382 1.00 90.62 88 ALA A C 1
ATOM 687 O O . ALA A 1 88 ? -1.590 7.955 12.598 1.00 90.62 88 ALA A O 1
ATOM 688 N N . THR A 1 89 ? -2.586 8.180 10.594 1.00 93.19 89 THR A N 1
ATOM 689 C CA . THR A 1 89 ? -3.814 8.814 11.101 1.00 93.19 89 THR A CA 1
ATOM 690 C C . THR A 1 89 ? -4.804 7.806 11.689 1.00 93.19 89 THR A C 1
ATOM 692 O O . THR A 1 89 ? -5.616 8.167 12.539 1.00 93.19 89 THR A O 1
ATOM 695 N N . TYR A 1 90 ? -4.709 6.532 11.295 1.00 89.62 90 TYR A N 1
ATOM 696 C CA . TYR A 1 90 ? -5.539 5.461 11.836 1.00 89.62 90 TYR A CA 1
ATOM 697 C C . TYR A 1 90 ? -4.901 4.902 13.112 1.00 89.62 90 TYR A C 1
ATOM 699 O O . TYR A 1 90 ? -3.789 4.355 13.073 1.00 89.62 90 TYR A O 1
ATOM 707 N N . SER A 1 91 ? -5.612 5.085 14.231 1.0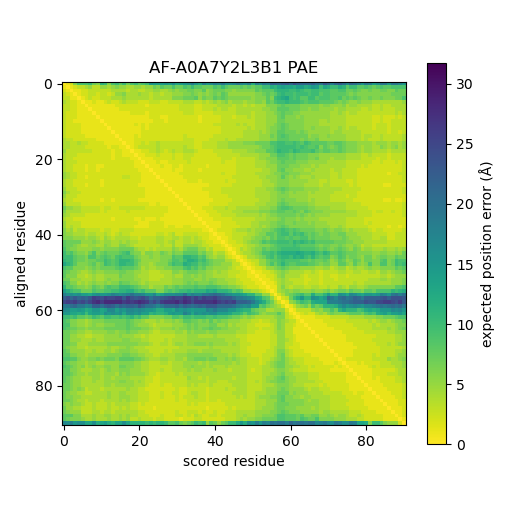0 80.12 91 SER A N 1
ATOM 708 C CA . SER A 1 91 ? -5.260 4.579 15.568 1.00 80.12 91 SER A CA 1
ATOM 709 C C . SER A 1 91 ? -5.662 3.125 15.756 1.00 80.12 91 SER A C 1
ATOM 711 O O . SER A 1 91 ? -6.721 2.741 15.215 1.00 80.12 91 SER A O 1
#

Secondary structure (DSSP, 8-state):
------HHHHHHHHHTTS------HHHHHHHHHTTS---S-TT--PPPPPP-----SSS---HHHHHHHHHHHHHHHHHHHHHHHHHTT--

Solvent-accessible surface area (backbone atoms only — not comparable to full-atom values): 6066 Å² total; per-residue (Å²): 137,93,84,81,94,44,66,67,63,50,50,50,42,37,65,70,67,74,52,86,82,91,66,58,63,85,75,40,49,63,32,47,75,74,63,69,38,80,60,86,56,72,90,63,78,76,84,85,81,85,87,79,92,84,74,87,92,83,72,82,79,48,69,68,57,54,52,49,53,53,49,47,66,65,50,46,58,57,57,53,48,51,52,53,56,55,54,69,72,53,95

pLDDT: mean 89.58, std 7.12, range [54.94, 96.19]

Foldseek 3Di:
DDDDDDLQVVLVCVLVVVHDDDHDLVSCVVCVVVVSDADDCLPDDDDDDDDDDDDDPDDPPDPVNVVVVVVCVVPVVVVSVVSVVSSNVGD

Mean predicted aligned error: 5.02 Å